Protein AF-A0A2N6U2M5-F1 (afdb_monomer)

Nearest PDB structures (foldseek):
  7ytj-assembly1_A  TM=6.344E-01  e=9.625E-01  Saccharomyces cerevisiae
  7pf9-assembly1_A  TM=6.758E-01  e=7.249E+00  Synechococcus sp. CC9311
  3j92-assembly1_h  TM=5.149E-01  e=4.443E+00  Oryctolagus cuniculus

Solvent-accessible surface area (backbone atoms only — not comparable to full-atom values): 5876 Å² total; per-residue (Å²): 132,89,84,86,73,87,74,66,78,79,77,78,94,44,91,75,72,27,63,15,50,48,54,21,48,54,31,34,52,52,11,50,51,38,27,51,49,18,62,52,37,39,78,69,52,87,74,48,83,31,65,66,32,41,57,51,11,51,49,37,29,54,49,17,51,53,50,20,51,51,33,35,74,72,64,40,29,80,79,87,62,76,78,57,77,77,86,64,83,77,80,71,72,75,74,76,76,79,122

Structure (mmCIF, N/CA/C/O backbone):
data_AF-A0A2N6U2M5-F1
#
_entry.id   AF-A0A2N6U2M5-F1
#
loop_
_atom_site.group_PDB
_atom_site.id
_atom_site.type_symbol
_atom_site.label_atom_id
_atom_site.label_alt_id
_atom_site.label_comp_id
_atom_site.label_asym_id
_atom_site.label_entity_id
_atom_site.label_seq_id
_atom_site.pdbx_PDB_ins_code
_atom_site.Cartn_x
_atom_site.Cartn_y
_atom_site.Cartn_z
_atom_site.occupancy
_atom_site.B_iso_or_equiv
_atom_site.auth_seq_id
_atom_site.auth_comp_id
_atom_site.auth_asym_id
_atom_site.auth_atom_id
_atom_site.pdbx_PDB_model_num
ATOM 1 N N . MET A 1 1 ? -37.461 -24.109 30.825 1.00 53.53 1 MET A N 1
ATOM 2 C CA . MET A 1 1 ? -36.855 -22.763 30.925 1.00 53.53 1 MET A CA 1
ATOM 3 C C . MET A 1 1 ? -36.238 -22.423 29.575 1.00 53.53 1 MET A C 1
ATOM 5 O O . MET A 1 1 ? -35.377 -23.184 29.141 1.00 53.53 1 MET A O 1
ATOM 9 N N . PRO A 1 2 ? -36.700 -21.379 28.870 1.00 54.16 2 PRO A N 1
ATOM 10 C CA . PRO A 1 2 ? -36.074 -20.959 27.621 1.00 54.16 2 PRO A CA 1
ATOM 11 C C . PRO A 1 2 ? -34.665 -20.434 27.920 1.00 54.16 2 PRO A C 1
ATOM 13 O O . PRO A 1 2 ? -34.482 -19.607 28.811 1.00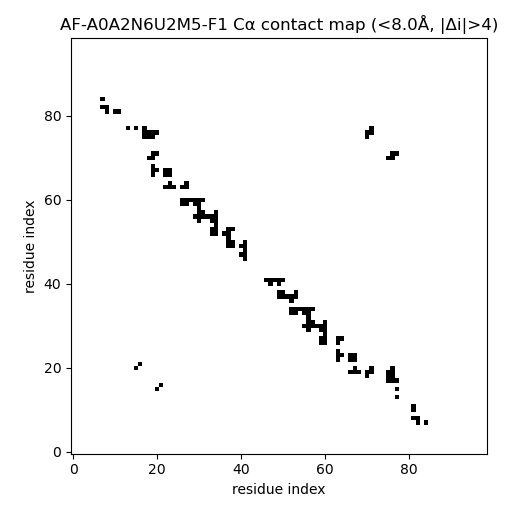 54.16 2 PRO A O 1
ATOM 16 N N . LYS A 1 3 ? -33.654 -20.952 27.217 1.00 59.56 3 LYS A N 1
ATOM 17 C CA . LYS A 1 3 ? -32.284 -20.455 27.352 1.00 59.56 3 LYS A CA 1
ATOM 18 C C . LYS A 1 3 ? -32.144 -19.171 26.539 1.00 59.56 3 LYS A C 1
ATOM 20 O O . LYS A 1 3 ? -32.280 -19.189 25.321 1.00 59.56 3 LYS A O 1
ATOM 25 N N . SER A 1 4 ? -31.885 -18.069 27.232 1.00 64.06 4 SER A N 1
ATOM 26 C CA . SER A 1 4 ? -31.509 -16.793 26.629 1.00 64.06 4 SER A CA 1
ATOM 27 C C . SER A 1 4 ? -30.019 -16.834 26.308 1.00 64.06 4 SER A C 1
ATOM 29 O O . SER A 1 4 ? -29.192 -16.833 27.219 1.00 64.06 4 SER A O 1
ATOM 31 N N . TYR A 1 5 ? -29.676 -16.868 25.025 1.00 65.69 5 TYR A N 1
ATOM 32 C CA . TYR A 1 5 ? -28.302 -16.680 24.574 1.00 65.69 5 TYR A CA 1
ATOM 33 C C . TYR A 1 5 ? -28.119 -15.222 24.165 1.00 65.69 5 TYR A C 1
ATOM 35 O O . TYR A 1 5 ? -28.885 -14.702 23.354 1.00 65.69 5 TYR A O 1
ATOM 43 N N . ALA A 1 6 ? -27.108 -14.559 24.728 1.00 71.62 6 ALA A N 1
ATOM 44 C CA . ALA A 1 6 ? -26.701 -13.242 24.264 1.00 71.62 6 ALA A CA 1
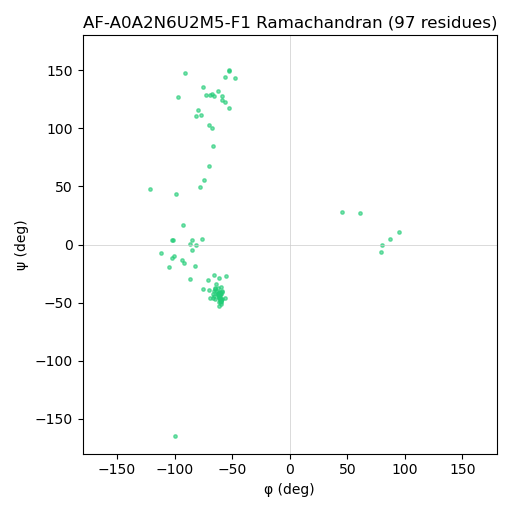ATOM 45 C C . ALA A 1 6 ? -26.054 -13.404 22.883 1.00 71.62 6 ALA A C 1
ATOM 47 O O . ALA A 1 6 ? -24.925 -13.881 22.770 1.00 71.62 6 ALA A O 1
ATOM 48 N N . VAL A 1 7 ? -26.795 -13.063 21.829 1.00 72.12 7 VAL A N 1
ATOM 49 C CA . VAL A 1 7 ? -26.246 -13.023 20.473 1.00 72.12 7 VAL A CA 1
ATOM 50 C C . VAL A 1 7 ? -25.337 -11.793 20.386 1.00 72.12 7 VAL A C 1
ATOM 52 O O . VAL A 1 7 ? -25.772 -10.705 20.779 1.00 72.12 7 VAL A O 1
ATOM 55 N N . PRO A 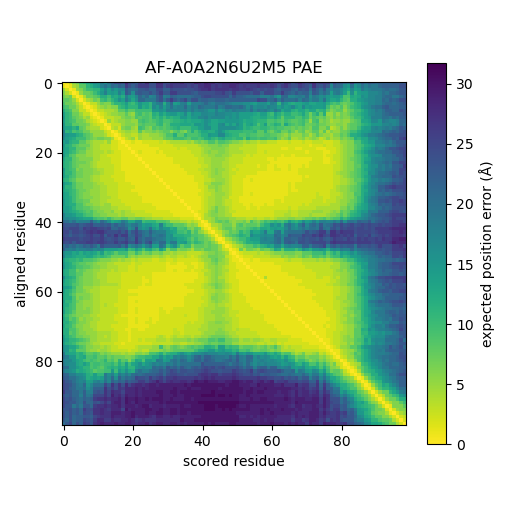1 8 ? -24.080 -11.934 19.921 1.00 69.00 8 PRO A N 1
ATOM 56 C CA . PRO A 1 8 ? -23.219 -10.789 19.663 1.00 69.00 8 PRO A CA 1
ATOM 57 C C . PRO A 1 8 ? -23.925 -9.779 18.750 1.00 69.00 8 PRO A C 1
ATOM 59 O O . PRO A 1 8 ? -24.741 -10.184 17.915 1.00 69.00 8 PRO A O 1
ATOM 62 N N . PRO A 1 9 ? -23.636 -8.474 18.884 1.00 73.50 9 PRO A N 1
ATOM 63 C CA . PRO A 1 9 ? -24.194 -7.478 17.979 1.00 73.50 9 PRO A CA 1
ATOM 64 C C . PRO A 1 9 ? -23.921 -7.876 16.517 1.00 73.50 9 PRO A C 1
ATOM 66 O O . PRO A 1 9 ? -22.915 -8.536 16.264 1.00 73.50 9 PRO A O 1
ATOM 69 N N . PRO A 1 10 ? -24.790 -7.513 15.557 1.00 75.31 10 PRO A N 1
ATOM 70 C CA . PRO A 1 10 ? -24.594 -7.859 14.152 1.00 75.31 10 PRO A CA 1
ATOM 71 C C . PRO A 1 10 ? -23.242 -7.366 13.606 1.00 75.31 10 PRO A C 1
ATOM 73 O O . PRO A 1 10 ? -22.810 -6.274 13.995 1.00 75.31 10 PRO A O 1
ATOM 76 N N . PRO A 1 11 ? -22.581 -8.124 12.701 1.00 75.06 11 PRO A N 1
ATOM 77 C CA . PRO A 1 11 ? -21.350 -7.703 12.035 1.00 75.06 11 PRO A CA 1
ATOM 78 C C . PRO A 1 11 ? -21.441 -6.286 11.483 1.00 75.06 11 PRO A C 1
ATOM 80 O O . PRO A 1 11 ? -22.480 -5.871 10.967 1.00 75.06 11 PRO A O 1
ATOM 83 N N . HIS A 1 12 ? -20.332 -5.548 11.551 1.00 75.44 12 HIS A N 1
ATOM 84 C CA . HIS A 1 12 ? -20.268 -4.240 10.913 1.00 75.44 12 HIS A CA 1
ATOM 85 C C . HIS A 1 12 ? -20.538 -4.379 9.412 1.00 75.44 12 HIS A C 1
ATOM 87 O O . HIS A 1 12 ? -19.875 -5.146 8.715 1.00 75.44 12 HIS A O 1
ATOM 93 N N . HIS A 1 13 ? -21.490 -3.589 8.917 1.00 79.31 13 HIS A N 1
ATOM 94 C CA . HIS A 1 13 ? -21.913 -3.567 7.516 1.00 79.31 13 HIS A CA 1
ATOM 95 C C . HIS A 1 13 ? -20.924 -2.782 6.639 1.00 79.31 13 HIS A C 1
ATOM 97 O O . HIS A 1 13 ? -21.291 -1.867 5.911 1.00 79.31 13 HIS A O 1
ATOM 103 N N . ASN A 1 14 ? -19.632 -3.082 6.767 1.00 78.81 14 ASN A N 1
ATOM 104 C CA . ASN A 1 14 ? -18.587 -2.424 5.999 1.00 78.81 14 ASN A CA 1
ATOM 105 C C . ASN A 1 14 ? -17.904 -3.334 4.983 1.00 78.81 14 ASN A C 1
ATOM 107 O O . ASN A 1 14 ? -17.183 -2.782 4.177 1.00 78.81 14 ASN A O 1
ATOM 111 N N . GLU A 1 15 ? -18.142 -4.652 4.929 1.00 84.62 15 GLU A N 1
ATOM 112 C CA . GLU A 1 15 ? -17.698 -5.552 3.831 1.00 84.62 15 GLU A CA 1
ATOM 113 C C . GLU A 1 15 ? -16.228 -5.353 3.368 1.00 84.62 15 GLU A C 1
ATOM 115 O O . GLU A 1 15 ? -15.893 -5.550 2.204 1.00 84.62 15 GLU A O 1
ATOM 120 N N . GLY A 1 16 ? -15.339 -4.885 4.253 1.00 77.19 16 GLY A N 1
ATOM 121 C CA . GLY A 1 16 ? -13.964 -4.485 3.905 1.00 77.19 16 GLY A CA 1
ATOM 122 C C . GLY A 1 16 ? -13.799 -3.096 3.254 1.00 77.19 16 GLY A C 1
ATOM 123 O O . GLY A 1 16 ? -12.679 -2.607 3.123 1.00 77.19 16 GLY A O 1
ATOM 124 N N . LYS A 1 17 ? -14.888 -2.399 2.925 1.00 87.19 17 LYS A N 1
ATOM 125 C CA . LYS A 1 17 ? -14.983 -1.032 2.382 1.00 87.19 17 LYS A CA 1
ATOM 126 C C . LYS A 1 17 ? -14.706 0.047 3.440 1.00 87.19 17 LYS A C 1
ATOM 128 O O . LYS A 1 17 ? -15.516 0.938 3.680 1.00 87.19 17 LYS A O 1
ATOM 133 N N . THR A 1 18 ? -13.553 -0.026 4.096 1.00 93.75 18 THR A N 1
ATOM 134 C CA . THR A 1 18 ? -13.093 1.037 5.006 1.00 93.75 18 THR A CA 1
ATOM 135 C C . THR A 1 18 ? -12.245 2.047 4.244 1.00 93.75 18 THR A C 1
ATOM 137 O O . THR A 1 18 ? -11.531 1.669 3.315 1.00 93.75 18 THR A O 1
ATOM 140 N N . ALA A 1 19 ? -12.288 3.321 4.639 1.00 94.56 19 ALA A N 1
ATOM 141 C CA . ALA A 1 19 ? -11.462 4.350 4.010 1.00 94.56 19 ALA A CA 1
ATOM 142 C C . ALA A 1 19 ? -9.968 4.017 4.149 1.00 94.56 19 ALA A C 1
ATOM 144 O O . ALA A 1 19 ? -9.230 4.087 3.174 1.00 94.56 19 ALA A O 1
ATOM 145 N N . ALA A 1 20 ? -9.535 3.559 5.331 1.00 94.94 20 ALA A N 1
ATOM 146 C CA . ALA A 1 20 ? -8.153 3.133 5.548 1.00 94.94 20 ALA A CA 1
ATOM 147 C C . ALA A 1 20 ? -7.743 1.955 4.642 1.00 94.94 20 ALA A C 1
ATOM 149 O O . ALA A 1 20 ? -6.658 1.976 4.061 1.00 94.94 20 ALA A O 1
ATOM 150 N N . GLY A 1 21 ? -8.618 0.953 4.492 1.00 94.19 21 GLY A N 1
ATOM 151 C CA . GLY A 1 21 ? -8.379 -0.202 3.626 1.00 94.19 21 GLY A CA 1
ATOM 152 C C . GLY A 1 21 ? -8.313 0.169 2.144 1.00 94.19 21 GLY A C 1
ATOM 153 O O . GLY A 1 21 ? -7.398 -0.266 1.449 1.00 94.19 21 GLY A O 1
ATOM 154 N N . TRP A 1 22 ? -9.226 1.018 1.665 1.00 96.62 22 TRP A N 1
ATOM 155 C CA . TRP A 1 22 ? -9.224 1.483 0.274 1.00 96.62 22 TRP A CA 1
ATOM 156 C C . TRP A 1 22 ? -8.014 2.354 -0.054 1.00 96.62 22 TRP A C 1
ATOM 158 O O . TRP A 1 22 ? -7.397 2.141 -1.096 1.00 96.62 22 TRP A O 1
ATOM 168 N N . THR A 1 23 ? -7.628 3.274 0.834 1.00 96.56 23 THR A N 1
ATOM 169 C CA . THR A 1 23 ? -6.422 4.094 0.646 1.00 96.56 23 THR A CA 1
ATOM 170 C C . THR A 1 23 ? -5.173 3.223 0.539 1.00 96.56 23 THR A C 1
ATOM 172 O O . THR A 1 23 ? -4.380 3.392 -0.385 1.00 96.56 23 THR A O 1
ATOM 175 N N . MET A 1 24 ? -5.018 2.256 1.449 1.00 96.94 24 MET A N 1
ATOM 176 C CA . MET A 1 24 ? -3.896 1.319 1.421 1.00 96.94 24 MET A CA 1
ATOM 177 C C . MET A 1 24 ? -3.893 0.488 0.133 1.00 96.94 24 MET A C 1
ATOM 179 O O . MET A 1 24 ? -2.856 0.375 -0.512 1.00 96.94 24 MET A O 1
ATOM 183 N N . ASN A 1 25 ? -5.049 -0.052 -0.267 1.00 97.44 25 ASN A N 1
ATOM 184 C CA . ASN A 1 25 ? -5.179 -0.871 -1.470 1.00 97.44 25 ASN A CA 1
ATOM 185 C C . ASN A 1 25 ? -4.815 -0.091 -2.741 1.00 97.44 25 ASN A C 1
ATOM 187 O O . ASN A 1 25 ? -3.947 -0.522 -3.493 1.00 97.44 25 ASN A O 1
ATOM 191 N N . ILE A 1 26 ? -5.424 1.080 -2.955 1.00 97.94 26 ILE A N 1
ATOM 192 C CA . ILE A 1 26 ? -5.148 1.920 -4.131 1.00 97.94 26 ILE A CA 1
ATOM 193 C C . ILE A 1 26 ? -3.658 2.249 -4.204 1.00 97.94 26 ILE A C 1
ATOM 195 O O . ILE A 1 26 ? -3.046 2.099 -5.258 1.00 97.94 26 ILE A O 1
ATOM 199 N N . GLY A 1 27 ? -3.059 2.652 -3.085 1.00 97.94 27 GLY A N 1
ATOM 200 C CA . GLY A 1 27 ? -1.645 2.994 -3.046 1.00 97.94 27 GLY A CA 1
ATOM 201 C C . GLY A 1 27 ? -0.714 1.808 -3.335 1.00 97.94 27 GLY A C 1
ATOM 202 O O . GLY A 1 27 ? 0.258 1.958 -4.076 1.00 97.94 27 GLY A O 1
ATOM 203 N N . ILE A 1 28 ? -1.043 0.608 -2.839 1.00 98.44 28 ILE A N 1
ATOM 204 C C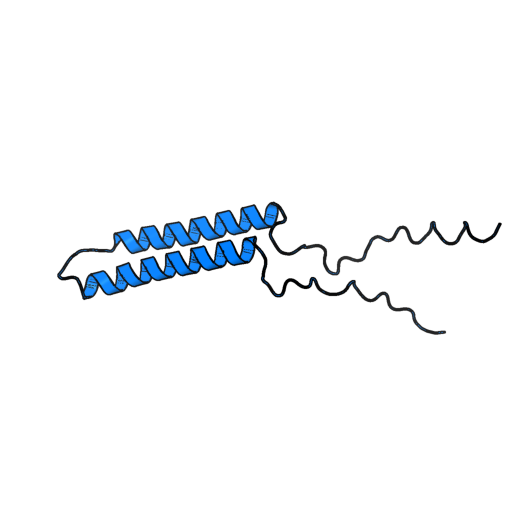A . ILE A 1 28 ? -0.298 -0.622 -3.155 1.00 98.44 28 ILE A CA 1
ATOM 205 C C . ILE A 1 28 ? -0.425 -0.971 -4.638 1.00 98.44 28 ILE A C 1
ATOM 207 O O . ILE A 1 28 ? 0.582 -1.257 -5.282 1.00 98.44 28 ILE A O 1
ATOM 211 N N . VAL A 1 29 ? -1.640 -0.925 -5.189 1.00 98.56 29 VAL A N 1
ATOM 212 C CA . VAL A 1 29 ? -1.891 -1.217 -6.606 1.00 98.56 29 VAL A CA 1
ATOM 213 C C . VAL A 1 29 ? -1.144 -0.227 -7.497 1.00 98.56 29 VAL A C 1
ATOM 215 O O . VAL A 1 29 ? -0.474 -0.647 -8.436 1.00 98.56 29 VAL A O 1
ATOM 218 N N . LEU A 1 30 ? -1.181 1.070 -7.181 1.00 98.38 30 LEU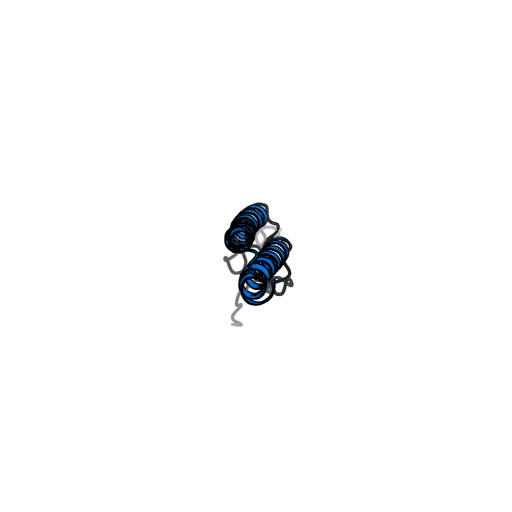 A N 1
ATOM 219 C CA . LEU A 1 30 ? -0.426 2.088 -7.914 1.00 98.38 30 LEU A CA 1
ATOM 220 C C . LEU A 1 30 ? 1.083 1.831 -7.851 1.00 98.38 30 LEU A C 1
ATOM 222 O O . LEU A 1 30 ? 1.748 1.861 -8.883 1.00 98.38 30 LEU A O 1
ATOM 226 N N . GLY A 1 31 ? 1.627 1.524 -6.670 1.00 98.25 31 GLY A N 1
ATOM 227 C CA . GLY A 1 31 ? 3.042 1.183 -6.533 1.00 98.25 31 GLY A CA 1
ATOM 228 C C . GLY A 1 31 ? 3.427 -0.074 -7.321 1.00 98.25 31 GLY A C 1
ATOM 229 O O . GLY A 1 31 ? 4.450 -0.076 -8.000 1.00 98.25 31 GLY A O 1
ATOM 230 N N . ALA A 1 32 ? 2.581 -1.108 -7.316 1.00 98.19 32 ALA A N 1
ATOM 231 C CA . ALA A 1 32 ? 2.790 -2.323 -8.102 1.00 98.19 32 ALA A CA 1
ATOM 232 C C . ALA A 1 32 ? 2.767 -2.052 -9.616 1.00 98.19 32 ALA A C 1
ATOM 234 O O . ALA A 1 32 ? 3.605 -2.582 -10.343 1.00 98.19 32 ALA A O 1
ATOM 235 N N . VAL A 1 33 ? 1.863 -1.188 -10.092 1.00 97.44 33 VAL A N 1
ATOM 236 C CA . VAL A 1 33 ? 1.829 -0.753 -11.498 1.00 97.44 33 VAL A CA 1
ATOM 237 C C . VAL A 1 33 ? 3.115 -0.011 -11.869 1.00 97.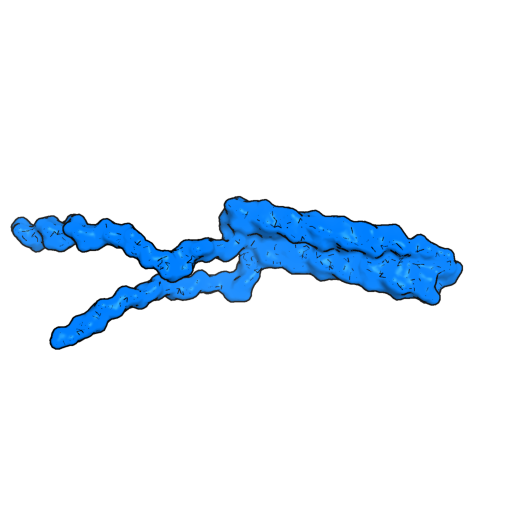44 33 VAL A C 1
ATOM 239 O O . VAL A 1 33 ? 3.685 -0.284 -12.921 1.00 97.44 33 VAL A O 1
ATOM 242 N N . VAL A 1 34 ? 3.621 0.875 -11.005 1.00 96.31 34 VAL A N 1
ATOM 243 C CA . VAL A 1 34 ? 4.894 1.583 -11.242 1.00 96.31 34 VAL A CA 1
ATOM 244 C C . VAL A 1 34 ? 6.074 0.607 -11.332 1.00 96.31 34 VAL A C 1
ATOM 246 O O . VAL A 1 34 ? 6.900 0.739 -12.234 1.00 96.31 34 VAL A O 1
ATOM 249 N N . ILE A 1 35 ? 6.128 -0.405 -10.458 1.00 95.12 35 ILE A N 1
ATOM 250 C CA . ILE A 1 35 ? 7.137 -1.478 -10.534 1.00 95.12 35 ILE A CA 1
ATOM 251 C C . ILE A 1 35 ? 7.025 -2.219 -11.868 1.00 95.12 35 ILE A C 1
ATOM 253 O O . ILE A 1 35 ? 8.030 -2.390 -12.553 1.00 95.12 35 ILE A O 1
ATOM 257 N N . ALA A 1 36 ? 5.813 -2.620 -12.261 1.00 93.00 36 ALA A N 1
ATOM 258 C CA . ALA A 1 36 ? 5.583 -3.332 -13.514 1.00 93.00 36 ALA A CA 1
ATOM 259 C C . ALA A 1 36 ? 6.040 -2.514 -14.733 1.00 93.00 36 ALA A C 1
ATOM 261 O O . ALA A 1 36 ? 6.680 -3.059 -15.629 1.00 93.00 36 ALA A O 1
ATOM 262 N N . VAL A 1 37 ? 5.784 -1.201 -14.744 1.00 91.06 37 VAL A N 1
ATOM 263 C CA . VAL A 1 37 ? 6.285 -0.294 -15.790 1.00 91.06 37 VAL A CA 1
ATOM 264 C C . VAL A 1 37 ? 7.813 -0.241 -15.796 1.00 91.06 37 VAL A C 1
ATOM 266 O O . VAL A 1 37 ? 8.406 -0.301 -16.868 1.00 91.06 37 VAL A O 1
ATOM 269 N N . GLY A 1 38 ? 8.460 -0.183 -14.628 1.00 89.25 38 GLY A N 1
ATOM 270 C CA . GLY A 1 38 ? 9.921 -0.247 -14.524 1.00 89.25 38 GLY A CA 1
ATOM 271 C C . GLY A 1 38 ? 10.506 -1.546 -15.082 1.00 89.25 38 GLY A C 1
ATOM 272 O O . GLY A 1 38 ? 11.502 -1.509 -15.799 1.00 89.25 38 GLY A O 1
ATOM 273 N N . MET A 1 39 ? 9.852 -2.680 -14.810 1.00 87.00 39 MET A N 1
ATOM 274 C CA . MET A 1 39 ? 10.274 -3.993 -15.307 1.00 87.00 39 MET A CA 1
ATOM 275 C C . MET A 1 39 ? 10.094 -4.131 -16.824 1.00 87.00 39 MET A C 1
ATOM 277 O O . MET A 1 39 ? 11.006 -4.583 -17.503 1.00 87.00 39 MET A O 1
ATOM 281 N N . VAL A 1 40 ? 8.941 -3.728 -17.369 1.00 85.44 40 VAL A N 1
ATOM 282 C CA . VAL A 1 40 ? 8.648 -3.859 -18.811 1.00 85.44 40 VAL A CA 1
ATOM 283 C C . VAL A 1 40 ? 9.403 -2.817 -19.640 1.00 85.44 40 VAL A C 1
ATOM 285 O O . VAL A 1 40 ? 9.869 -3.107 -20.742 1.00 85.44 40 VAL A O 1
ATOM 288 N N . GLY A 1 41 ? 9.523 -1.594 -19.122 1.00 74.44 41 GLY A N 1
ATOM 289 C CA . GLY A 1 41 ? 10.185 -0.492 -19.812 1.00 74.44 41 GLY A CA 1
ATOM 290 C C . GLY A 1 41 ? 11.676 -0.739 -20.039 1.00 74.44 41 GLY A C 1
ATOM 291 O O . GLY A 1 41 ? 12.180 -0.362 -21.092 1.00 74.44 41 GLY A O 1
ATOM 292 N N . GLY A 1 42 ? 12.355 -1.428 -19.113 1.00 64.50 42 GLY A N 1
ATOM 293 C CA . GLY A 1 42 ? 13.767 -1.796 -19.268 1.00 64.50 42 GLY A CA 1
ATOM 294 C C . GLY A 1 42 ? 14.039 -2.674 -20.495 1.00 64.50 42 GLY A C 1
ATOM 295 O O . GLY A 1 42 ? 15.034 -2.463 -21.185 1.00 64.50 42 GLY A O 1
ATOM 296 N N . ASP A 1 43 ? 13.116 -3.584 -20.821 1.00 63.22 43 ASP A N 1
ATOM 297 C CA . ASP A 1 43 ? 13.269 -4.516 -21.945 1.00 63.22 43 ASP A CA 1
ATOM 298 C C . ASP A 1 43 ? 12.783 -3.936 -23.288 1.00 63.22 43 ASP A C 1
ATOM 300 O O . ASP A 1 43 ? 13.303 -4.300 -24.343 1.00 63.22 43 ASP A O 1
ATOM 304 N N . MET A 1 44 ? 11.794 -3.031 -23.283 1.00 62.81 44 MET A N 1
ATOM 305 C CA . MET A 1 44 ? 11.142 -2.544 -24.514 1.00 62.81 44 MET A CA 1
ATOM 306 C C . MET A 1 44 ? 11.539 -1.123 -24.951 1.00 62.81 44 MET A C 1
ATOM 308 O O . MET A 1 44 ? 11.355 -0.778 -26.118 1.00 62.81 44 MET A O 1
ATOM 312 N N . ALA A 1 45 ? 12.090 -0.281 -24.066 1.00 58.38 45 ALA A N 1
ATOM 313 C CA . ALA A 1 45 ? 12.309 1.151 -24.325 1.00 58.38 45 ALA A CA 1
ATOM 314 C C . ALA A 1 45 ? 13.751 1.513 -24.745 1.00 58.38 45 ALA A C 1
ATOM 316 O O . ALA A 1 45 ? 14.328 2.496 -24.273 1.00 58.38 45 ALA A O 1
ATOM 317 N N . GLY A 1 46 ? 14.353 0.724 -25.641 1.00 58.03 46 GLY A N 1
ATOM 318 C CA . GLY A 1 46 ? 15.567 1.128 -26.368 1.00 58.03 46 GLY A CA 1
ATOM 319 C C . GLY A 1 46 ? 16.806 1.428 -25.509 1.00 58.03 46 GLY A C 1
ATOM 320 O O . GLY A 1 46 ? 17.646 2.219 -25.929 1.00 58.03 46 GLY A O 1
ATOM 321 N N . GLY A 1 47 ? 16.927 0.817 -24.323 1.00 59.59 47 GLY A N 1
ATOM 322 C CA . GLY A 1 47 ? 18.110 0.931 -23.458 1.00 59.59 47 GLY A CA 1
ATOM 323 C C . GLY A 1 47 ? 18.037 2.000 -22.362 1.00 59.59 47 GLY A C 1
ATOM 324 O O . GLY A 1 47 ? 19.055 2.280 -21.730 1.00 59.59 47 GLY A O 1
ATOM 325 N N . THR A 1 48 ? 16.866 2.598 -22.106 1.00 65.81 48 THR A N 1
ATOM 326 C CA . THR A 1 48 ? 16.694 3.450 -20.917 1.00 65.81 48 THR A CA 1
ATOM 327 C C . THR A 1 48 ? 16.533 2.593 -19.665 1.00 65.81 48 THR A C 1
ATOM 329 O O . THR A 1 48 ? 15.528 1.910 -19.484 1.00 65.81 48 THR A O 1
ATOM 332 N N . ASP A 1 49 ? 17.535 2.641 -18.788 1.00 73.62 49 ASP A N 1
ATOM 333 C CA . ASP A 1 49 ? 17.493 1.977 -17.488 1.00 73.62 49 ASP A CA 1
ATOM 334 C C . ASP A 1 49 ? 16.436 2.639 -16.583 1.00 73.62 49 ASP A C 1
ATOM 336 O O . ASP A 1 49 ? 16.639 3.707 -15.999 1.00 73.62 49 ASP A O 1
ATOM 340 N N . LEU A 1 50 ? 15.269 2.000 -16.495 1.00 81.88 50 LEU A N 1
ATOM 341 C CA . LEU A 1 50 ? 14.128 2.423 -15.680 1.00 81.88 50 LEU A CA 1
ATOM 342 C C . LEU A 1 50 ? 14.135 1.780 -14.283 1.00 81.88 50 LEU A C 1
ATOM 344 O O . LEU A 1 50 ? 13.128 1.836 -13.575 1.00 81.88 50 LEU A O 1
ATOM 348 N N . SER A 1 51 ? 15.269 1.222 -13.838 1.00 85.75 51 SER A N 1
ATOM 349 C CA . SER A 1 51 ? 15.408 0.567 -12.526 1.00 85.75 51 SER A CA 1
ATOM 350 C C . SER A 1 51 ? 15.005 1.458 -11.348 1.00 85.75 51 SER A C 1
ATOM 352 O O . SER A 1 51 ? 14.560 0.960 -10.313 1.00 85.75 51 SER A O 1
ATOM 354 N N . PHE A 1 52 ? 15.106 2.786 -11.484 1.00 90.25 52 PHE A N 1
ATOM 355 C CA . PHE A 1 52 ? 14.672 3.714 -10.436 1.00 90.25 52 PHE A CA 1
ATOM 356 C C . PHE A 1 52 ? 13.166 3.603 -10.132 1.00 90.25 52 PHE A C 1
ATOM 358 O O . PHE A 1 52 ? 12.761 3.824 -8.990 1.00 90.25 52 PHE A O 1
ATOM 365 N N . LEU A 1 53 ? 12.334 3.208 -11.107 1.00 92.94 53 LEU A N 1
ATOM 366 C CA . LEU A 1 53 ? 10.894 3.014 -10.906 1.00 92.94 53 LEU A CA 1
ATOM 367 C C . LEU A 1 53 ? 10.589 1.865 -9.943 1.00 92.94 53 LEU A C 1
ATOM 369 O O . LEU A 1 53 ? 9.577 1.915 -9.247 1.00 92.94 53 LEU A O 1
ATOM 373 N N . LEU A 1 54 ? 11.481 0.876 -9.828 1.00 93.44 54 LEU A N 1
ATOM 374 C CA . LEU A 1 54 ? 11.344 -0.195 -8.838 1.00 93.44 54 LEU A CA 1
ATOM 375 C C . LEU A 1 54 ? 11.360 0.383 -7.418 1.00 93.44 54 LEU A C 1
ATOM 377 O O . LEU A 1 54 ? 10.501 0.059 -6.598 1.00 93.44 54 LEU A O 1
ATOM 381 N N . TRP A 1 55 ? 12.292 1.301 -7.150 1.00 95.75 55 TRP A N 1
ATOM 382 C CA . TRP A 1 55 ? 12.400 1.980 -5.860 1.00 95.75 55 TRP A CA 1
ATOM 383 C C . TRP A 1 55 ? 11.252 2.955 -5.617 1.00 95.75 55 TRP A C 1
ATOM 385 O O . TRP A 1 55 ? 10.734 3.013 -4.503 1.00 95.75 55 TRP A O 1
ATOM 395 N N . VAL A 1 56 ? 10.809 3.679 -6.649 1.00 97.19 56 VAL A N 1
ATOM 396 C CA . VAL A 1 56 ? 9.637 4.565 -6.549 1.00 97.19 56 VAL A CA 1
ATOM 397 C C . VAL A 1 56 ? 8.388 3.762 -6.192 1.00 97.19 56 VAL A C 1
ATOM 399 O O . VAL A 1 56 ? 7.679 4.111 -5.249 1.00 97.19 56 VAL A O 1
ATOM 402 N N . GLY A 1 57 ? 8.131 2.659 -6.895 1.00 97.69 57 GLY A N 1
ATOM 403 C CA . GLY A 1 57 ? 6.976 1.811 -6.625 1.00 97.69 57 GLY A CA 1
ATOM 404 C C . GLY A 1 57 ? 7.047 1.123 -5.258 1.00 97.69 57 GLY A C 1
ATOM 405 O O . GLY A 1 57 ? 6.053 1.112 -4.530 1.00 97.69 57 GLY A O 1
ATOM 406 N N . ALA A 1 58 ? 8.226 0.646 -4.845 1.00 98.00 58 ALA A N 1
ATOM 407 C CA . ALA A 1 58 ? 8.438 0.108 -3.499 1.00 98.00 58 ALA A CA 1
ATOM 408 C C . ALA A 1 58 ? 8.192 1.169 -2.410 1.00 98.00 58 ALA A C 1
ATOM 410 O O . ALA A 1 58 ? 7.530 0.893 -1.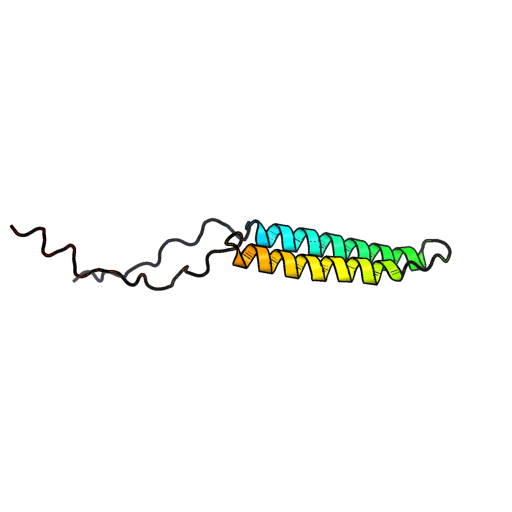407 1.00 98.00 58 ALA A O 1
ATOM 411 N N . GLY A 1 59 ? 8.665 2.398 -2.630 1.00 98.38 59 GLY A N 1
ATOM 412 C CA . GLY A 1 59 ? 8.419 3.537 -1.749 1.00 98.38 59 GLY A CA 1
ATOM 413 C C . GLY A 1 59 ? 6.933 3.880 -1.633 1.00 98.38 59 GLY A C 1
ATOM 414 O O . GLY A 1 59 ? 6.441 4.084 -0.524 1.00 98.38 59 GLY A O 1
ATOM 415 N N . LEU A 1 60 ? 6.193 3.868 -2.748 1.00 98.44 60 LEU A N 1
ATOM 416 C CA . LEU A 1 60 ? 4.741 4.073 -2.756 1.00 98.44 60 LEU A CA 1
ATOM 417 C C . LEU A 1 60 ? 4.003 2.995 -1.959 1.00 98.44 60 LEU A C 1
ATOM 419 O O . LEU A 1 60 ? 3.131 3.328 -1.156 1.00 98.44 60 LEU A O 1
ATOM 423 N N . ILE A 1 61 ? 4.371 1.722 -2.125 1.00 98.62 61 ILE A N 1
ATOM 424 C CA . ILE A 1 61 ? 3.796 0.609 -1.355 1.00 98.62 61 ILE A CA 1
ATOM 425 C C . ILE A 1 61 ? 4.052 0.817 0.141 1.00 98.62 61 ILE A C 1
ATOM 427 O O . ILE A 1 61 ? 3.110 0.799 0.934 1.00 98.62 61 ILE A O 1
ATOM 431 N N . ALA A 1 62 ? 5.305 1.070 0.530 1.00 98.62 62 ALA A N 1
ATOM 432 C CA . ALA A 1 62 ? 5.679 1.281 1.926 1.00 98.62 62 ALA A CA 1
ATOM 433 C C . ALA A 1 62 ? 4.923 2.467 2.549 1.00 98.62 62 ALA A C 1
ATOM 435 O O . ALA A 1 62 ? 4.338 2.338 3.627 1.00 98.62 62 ALA A O 1
ATOM 436 N N . LEU A 1 63 ? 4.864 3.600 1.842 1.00 98.50 63 LEU A N 1
ATOM 437 C CA . LEU A 1 63 ? 4.121 4.781 2.275 1.00 98.50 63 LEU A CA 1
ATOM 438 C C . LEU A 1 63 ? 2.626 4.483 2.438 1.00 98.50 63 LEU A C 1
ATOM 440 O O . LEU A 1 63 ? 2.025 4.873 3.436 1.00 98.50 63 LEU A O 1
ATOM 444 N N . SER A 1 64 ? 2.033 3.749 1.499 1.00 98.31 64 SER A N 1
ATOM 445 C CA . SER A 1 64 ? 0.608 3.398 1.523 1.00 98.31 64 SER A CA 1
ATOM 446 C C . SER A 1 64 ? 0.253 2.497 2.702 1.00 98.31 64 SER A C 1
ATOM 448 O O . SER A 1 64 ? -0.788 2.687 3.331 1.00 98.31 64 SER A O 1
ATOM 450 N N . ILE A 1 65 ? 1.140 1.560 3.056 1.00 98.38 65 ILE A N 1
ATOM 451 C CA . ILE A 1 65 ? 1.004 0.732 4.260 1.00 98.38 65 ILE A CA 1
ATOM 452 C C . ILE A 1 65 ? 1.022 1.620 5.510 1.00 98.38 65 ILE A C 1
ATOM 454 O O . ILE A 1 65 ? 0.137 1.510 6.360 1.00 98.38 65 I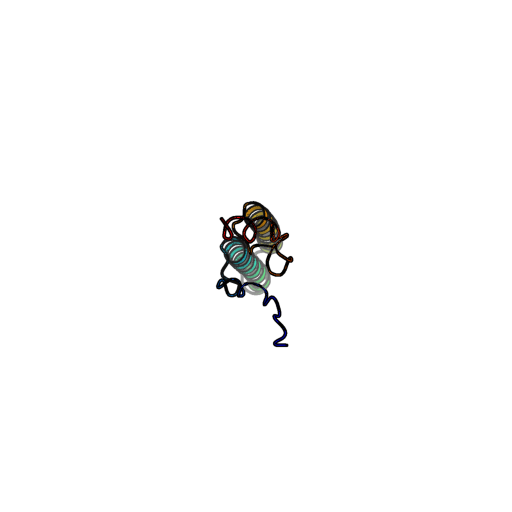LE A O 1
ATOM 458 N N . ILE A 1 66 ? 1.998 2.528 5.615 1.00 98.38 66 ILE A N 1
ATOM 459 C CA . ILE A 1 66 ? 2.129 3.435 6.765 1.00 98.38 66 ILE A CA 1
ATOM 460 C C . ILE A 1 66 ? 0.878 4.310 6.906 1.00 98.38 66 ILE A C 1
ATOM 462 O O . ILE A 1 66 ? 0.283 4.363 7.984 1.00 98.38 66 ILE A O 1
ATOM 466 N N . VAL A 1 67 ? 0.437 4.947 5.818 1.00 98.19 67 VAL A N 1
ATOM 467 C CA . VAL A 1 67 ? -0.770 5.786 5.797 1.00 98.19 67 VAL A CA 1
ATOM 468 C C . VAL A 1 67 ? -2.005 4.969 6.176 1.00 98.19 67 VAL A C 1
ATOM 470 O O . VAL A 1 67 ? -2.760 5.388 7.051 1.00 98.19 67 VAL A O 1
ATOM 473 N N . GLY A 1 68 ? -2.186 3.774 5.607 1.00 96.94 68 GLY A N 1
ATOM 474 C CA . GLY A 1 68 ? -3.303 2.886 5.939 1.00 96.94 68 GLY A CA 1
ATOM 475 C C . GLY A 1 68 ? -3.345 2.500 7.421 1.00 96.94 68 GLY A C 1
ATOM 476 O O . GLY A 1 68 ? -4.412 2.505 8.046 1.00 96.94 68 GLY A O 1
ATOM 477 N N . ILE A 1 69 ? -2.184 2.235 8.026 1.00 96.12 69 ILE A N 1
ATOM 478 C CA . ILE A 1 69 ? -2.068 1.947 9.462 1.00 96.12 69 ILE A CA 1
ATOM 479 C C . ILE A 1 69 ? -2.426 3.178 10.300 1.00 96.12 69 ILE A C 1
ATOM 481 O O . ILE A 1 69 ? -3.180 3.051 11.270 1.00 96.12 69 ILE A O 1
ATOM 485 N N . ILE A 1 70 ? -1.909 4.358 9.945 1.00 97.69 70 ILE A N 1
ATOM 486 C CA . ILE A 1 70 ? -2.216 5.618 10.639 1.00 97.69 70 ILE A CA 1
ATOM 487 C C . ILE A 1 70 ? -3.719 5.891 10.572 1.00 97.69 70 ILE A C 1
ATOM 489 O O . ILE A 1 70 ? -4.349 6.123 11.603 1.00 97.69 70 ILE A O 1
ATOM 493 N N . MET A 1 71 ? -4.319 5.767 9.388 1.00 96.69 71 MET A N 1
ATOM 494 C CA . MET A 1 71 ? -5.753 5.960 9.196 1.00 96.69 71 MET A CA 1
ATOM 495 C C . MET A 1 71 ? -6.585 4.963 10.009 1.00 96.69 71 MET A C 1
ATOM 497 O O . MET A 1 71 ? -7.567 5.339 10.649 1.00 96.69 71 MET A O 1
ATOM 501 N N . SER A 1 72 ? -6.169 3.695 10.040 1.00 93.94 72 SER A N 1
ATOM 502 C CA . SER A 1 72 ? -6.829 2.659 10.840 1.00 93.94 72 SER A CA 1
ATOM 503 C C . SER A 1 72 ? -6.768 2.966 12.336 1.00 93.94 72 SER A C 1
ATOM 505 O O . SER A 1 72 ? -7.729 2.715 13.061 1.00 93.94 72 SER A O 1
ATOM 507 N N . ARG A 1 73 ? -5.647 3.521 12.815 1.00 94.50 73 ARG A N 1
ATOM 508 C CA . ARG A 1 73 ? -5.491 3.971 14.207 1.00 94.50 73 ARG A CA 1
ATOM 509 C C . ARG A 1 73 ? -6.299 5.227 14.519 1.00 94.50 73 ARG A C 1
ATOM 511 O O . ARG A 1 73 ? -6.780 5.347 15.638 1.00 94.50 73 ARG A O 1
ATOM 518 N N . ALA A 1 74 ? -6.507 6.094 13.536 1.00 95.12 74 ALA A N 1
ATOM 519 C CA . ALA A 1 74 ? -7.373 7.264 13.639 1.00 95.12 74 ALA A CA 1
ATOM 520 C C . ALA A 1 74 ? -8.880 6.931 13.562 1.00 95.12 74 ALA A C 1
ATOM 522 O O . ALA A 1 74 ? -9.703 7.839 13.526 1.00 95.12 74 ALA A O 1
ATOM 523 N N . GLY A 1 75 ? -9.262 5.647 13.519 1.00 91.75 75 GLY A N 1
ATOM 524 C CA . GLY A 1 75 ? -10.665 5.218 13.505 1.00 91.75 75 GLY A CA 1
ATOM 525 C C . GLY A 1 75 ? -11.305 5.140 12.116 1.00 91.75 75 GLY A C 1
ATOM 526 O O . GLY A 1 75 ? -12.478 4.805 12.013 1.00 91.75 75 GLY A O 1
ATOM 527 N N . MET A 1 76 ? -10.543 5.372 11.041 1.00 92.50 76 MET A N 1
ATOM 528 C CA . MET A 1 76 ? -11.029 5.249 9.654 1.00 92.50 76 MET A CA 1
ATOM 529 C C . MET A 1 76 ? -10.962 3.810 9.101 1.00 92.50 76 MET A C 1
ATOM 531 O O . MET A 1 76 ? -11.227 3.576 7.918 1.00 92.50 76 MET A O 1
ATOM 535 N N . GLY A 1 77 ? -10.557 2.851 9.937 1.00 90.75 77 GLY A N 1
ATOM 536 C CA . GLY A 1 77 ? -10.531 1.418 9.641 1.00 90.75 77 GLY A CA 1
ATOM 537 C C . GLY A 1 77 ? -11.736 0.674 10.218 1.00 90.75 77 GLY A C 1
ATOM 538 O O . GLY A 1 77 ? -12.735 1.271 10.615 1.00 90.75 77 GLY A O 1
ATOM 539 N N . GLN A 1 78 ? -11.647 -0.655 10.284 1.00 87.19 78 GLN A N 1
ATOM 540 C CA . GLN A 1 78 ? -12.706 -1.467 10.884 1.00 87.19 78 GLN A CA 1
ATOM 541 C C . GLN A 1 78 ? -12.665 -1.357 12.424 1.00 87.19 78 GLN A C 1
ATOM 543 O O . GLN A 1 78 ? -11.574 -1.453 13.002 1.00 87.19 78 GLN A O 1
ATOM 548 N N . PRO A 1 79 ? -13.810 -1.190 13.114 1.00 79.25 79 PRO A N 1
ATOM 549 C CA . PRO A 1 79 ? -13.836 -1.191 14.574 1.00 79.25 79 PRO A CA 1
ATOM 550 C C . PRO A 1 79 ? -13.370 -2.541 15.136 1.00 79.25 79 PRO A C 1
ATOM 552 O O . PRO A 1 79 ? -13.827 -3.598 14.709 1.00 79.25 79 PRO A O 1
ATOM 555 N N . LYS A 1 80 ? -12.462 -2.507 16.118 1.00 73.75 80 LYS A N 1
ATOM 556 C CA . LYS A 1 80 ? -11.808 -3.700 16.701 1.00 73.75 80 LYS A CA 1
ATOM 557 C C . LYS A 1 80 ? -12.598 -4.351 17.839 1.00 73.75 80 LYS A C 1
ATOM 559 O O . LYS A 1 80 ? -12.123 -5.299 18.457 1.00 73.75 80 LYS A O 1
ATOM 564 N N . GLU A 1 81 ? -13.757 -3.797 18.174 1.00 68.38 81 GLU A N 1
ATOM 565 C CA . GLU A 1 81 ? -14.524 -4.187 19.365 1.00 68.38 81 GLU A CA 1
ATOM 566 C C . GLU A 1 81 ? -15.699 -5.113 19.048 1.00 68.38 81 GLU A C 1
ATOM 568 O O . GLU A 1 81 ? -16.442 -5.510 19.941 1.00 68.38 81 GLU A O 1
ATOM 573 N N . TYR A 1 82 ? -15.836 -5.509 17.783 1.00 63.88 82 TYR A N 1
ATOM 574 C CA . TYR A 1 82 ? -16.814 -6.494 17.366 1.00 63.88 82 TYR A CA 1
ATOM 575 C C . TYR A 1 82 ? -16.606 -7.829 18.101 1.00 63.88 82 TYR A C 1
ATOM 577 O O . TYR A 1 82 ? -15.519 -8.403 18.064 1.00 63.88 82 TYR A O 1
ATOM 585 N N . GLY A 1 83 ? -17.644 -8.324 18.781 1.00 59.69 83 GLY A N 1
ATOM 586 C CA . GLY A 1 83 ? -17.605 -9.603 19.498 1.00 59.69 83 GLY A CA 1
ATOM 587 C C . GLY A 1 83 ? -16.926 -9.576 20.871 1.00 59.69 83 GLY A C 1
ATOM 588 O O . GLY A 1 83 ? -16.926 -10.602 21.552 1.00 59.69 83 GLY A O 1
ATOM 589 N N . LYS A 1 84 ? -16.403 -8.429 21.335 1.00 61.22 84 LYS A N 1
ATOM 590 C CA . LYS A 1 84 ? -16.070 -8.291 22.758 1.00 61.22 84 LYS A CA 1
ATOM 591 C C . LYS A 1 84 ? -17.384 -8.300 23.548 1.00 61.22 84 LYS A C 1
ATOM 593 O O . LYS A 1 84 ? -18.296 -7.557 23.175 1.00 61.22 84 LYS A O 1
ATOM 598 N N . PRO A 1 85 ? -17.525 -9.125 24.602 1.00 55.72 85 PRO A N 1
ATOM 599 C CA . PRO A 1 85 ? -18.714 -9.079 25.437 1.00 55.72 85 PRO A CA 1
ATOM 600 C C . PRO A 1 85 ? -18.863 -7.649 25.947 1.00 55.72 85 PRO A C 1
ATOM 602 O O . PRO A 1 85 ? -17.936 -7.106 26.551 1.00 55.72 85 PRO A O 1
ATOM 605 N N . ALA A 1 86 ? -20.009 -7.025 25.666 1.00 56.56 86 ALA A N 1
ATOM 606 C CA . ALA A 1 86 ? -20.365 -5.784 26.324 1.00 56.56 86 ALA A CA 1
ATOM 607 C C . ALA A 1 86 ? -20.252 -6.061 27.823 1.00 56.56 86 ALA A C 1
ATOM 609 O O . ALA A 1 86 ? -20.942 -6.943 28.340 1.00 56.56 86 ALA A O 1
ATOM 610 N N . VAL A 1 87 ? -19.350 -5.362 28.511 1.00 58.16 87 VAL A N 1
ATOM 611 C CA . VAL A 1 87 ? -19.351 -5.336 29.972 1.00 58.16 87 VAL A CA 1
ATOM 612 C C . VAL A 1 87 ? -20.639 -4.613 30.337 1.00 58.16 87 VAL A C 1
ATOM 614 O O . VAL A 1 87 ? -20.689 -3.389 30.410 1.00 58.16 87 VAL A O 1
ATOM 617 N N . ALA A 1 88 ? -21.738 -5.356 30.393 1.00 47.66 88 ALA A N 1
ATOM 618 C CA . ALA A 1 88 ? -23.037 -4.781 30.630 1.00 47.66 88 ALA A CA 1
ATOM 619 C C . ALA A 1 88 ? -23.066 -4.290 32.082 1.00 47.66 88 ALA A C 1
ATOM 621 O O . ALA A 1 88 ? -22.829 -5.095 32.987 1.00 47.66 88 ALA A O 1
ATOM 622 N N . PRO A 1 89 ? -23.453 -3.034 32.356 1.00 50.50 89 PRO A N 1
ATOM 623 C CA . PRO A 1 89 ? -24.064 -2.703 33.633 1.00 50.50 89 PRO A CA 1
ATOM 624 C C . PRO A 1 89 ? -25.467 -3.342 33.664 1.00 50.50 89 PRO A C 1
ATOM 626 O O . PRO A 1 89 ? -26.487 -2.664 33.603 1.00 50.50 89 PRO A O 1
ATOM 629 N N . ALA A 1 90 ? -25.532 -4.677 33.693 1.00 50.88 90 ALA A N 1
ATOM 630 C CA . ALA A 1 90 ? -26.781 -5.442 33.667 1.00 50.88 90 ALA A CA 1
ATOM 631 C C . ALA A 1 90 ? -27.458 -5.553 35.044 1.00 50.88 90 ALA A C 1
ATOM 633 O O . ALA A 1 90 ? -28.527 -6.142 35.142 1.00 50.88 90 ALA A O 1
ATOM 634 N N . ALA A 1 91 ? -26.879 -4.981 36.103 1.00 51.47 91 ALA A N 1
ATOM 635 C CA . ALA A 1 91 ? -27.444 -5.072 37.450 1.00 51.47 91 ALA A CA 1
ATOM 636 C C . ALA A 1 91 ? -28.368 -3.896 37.833 1.00 51.47 91 ALA A C 1
ATOM 638 O O . ALA A 1 91 ? -29.089 -3.997 38.815 1.00 51.47 91 ALA A O 1
ATOM 639 N N . ALA A 1 92 ? -28.386 -2.785 37.083 1.00 50.50 92 ALA A N 1
ATOM 640 C CA . ALA A 1 92 ? -28.968 -1.529 37.584 1.00 50.50 92 ALA A CA 1
ATOM 641 C C . ALA A 1 92 ? -30.396 -1.197 37.099 1.00 50.50 92 ALA A C 1
ATOM 643 O O . ALA A 1 92 ? -30.989 -0.241 37.592 1.00 50.50 92 ALA A O 1
ATOM 644 N N . ARG A 1 93 ? -30.968 -1.923 36.124 1.00 50.19 93 ARG A N 1
ATOM 645 C CA . ARG A 1 93 ? -32.260 -1.531 35.508 1.00 50.19 93 ARG A CA 1
ATOM 646 C C . ARG A 1 93 ? -33.479 -2.326 36.002 1.00 50.19 93 ARG A C 1
ATOM 648 O O . ARG A 1 93 ? -34.600 -1.895 35.761 1.00 50.19 93 ARG A O 1
ATOM 655 N N . THR A 1 94 ? -33.297 -3.429 36.725 1.00 49.00 94 THR A N 1
ATOM 656 C CA . THR A 1 94 ? -34.420 -4.238 37.241 1.00 49.00 94 THR A CA 1
ATOM 657 C C . THR A 1 94 ? -34.895 -3.852 38.644 1.00 49.00 94 THR A C 1
ATOM 659 O O . THR A 1 94 ? -36.021 -4.185 38.989 1.00 49.00 94 THR A O 1
ATOM 662 N N . GLU A 1 95 ? -34.124 -3.094 39.430 1.00 48.53 95 GLU A N 1
ATOM 663 C CA . GLU A 1 95 ? -34.562 -2.650 40.771 1.00 48.53 95 GLU A CA 1
ATOM 664 C C . GLU A 1 95 ? -35.475 -1.410 40.760 1.00 48.53 95 GLU A C 1
ATOM 666 O O . GLU A 1 95 ? -36.201 -1.167 41.718 1.00 48.53 95 GLU A O 1
ATOM 671 N N . ALA A 1 96 ? -35.504 -0.636 39.671 1.00 50.00 96 ALA A N 1
ATOM 672 C CA . ALA A 1 96 ? -36.290 0.602 39.604 1.00 50.00 96 ALA A CA 1
ATOM 673 C C . ALA A 1 96 ? -37.767 0.405 39.198 1.00 50.00 96 ALA A C 1
ATOM 675 O O . ALA A 1 96 ? -38.519 1.375 39.181 1.00 50.00 96 ALA A O 1
ATOM 676 N N . ALA A 1 97 ? -38.187 -0.820 38.860 1.00 49.94 97 ALA A N 1
ATOM 677 C CA . ALA A 1 97 ? -39.527 -1.109 38.330 1.00 49.94 97 ALA A CA 1
ATOM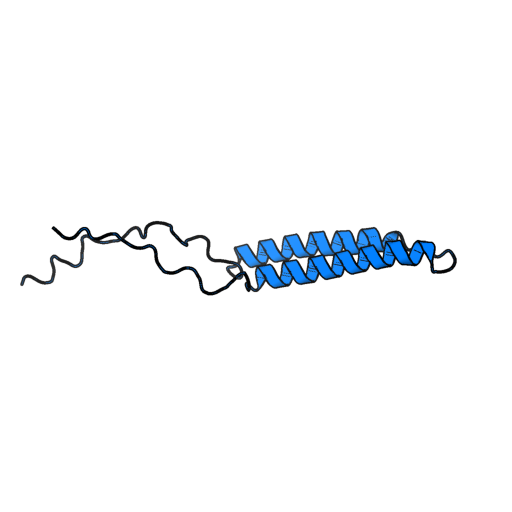 678 C C . ALA A 1 97 ? -40.507 -1.716 39.357 1.00 49.94 97 ALA A C 1
ATOM 680 O O . ALA A 1 97 ? -41.630 -2.048 38.992 1.00 49.94 97 ALA A O 1
ATOM 681 N N . HIS A 1 98 ? -40.102 -1.854 40.625 1.00 45.97 98 HIS A N 1
ATOM 682 C CA . HIS A 1 98 ? -40.940 -2.382 41.713 1.00 45.97 98 HIS A CA 1
ATOM 683 C C . HIS A 1 98 ? -41.094 -1.377 42.873 1.00 45.97 98 HIS A C 1
ATOM 685 O O . HIS A 1 98 ? -40.927 -1.723 44.042 1.00 45.97 98 HIS A O 1
ATOM 691 N N . LYS A 1 99 ? -41.415 -0.121 42.542 1.00 44.47 99 LYS A N 1
ATOM 692 C CA . LYS A 1 99 ? -42.102 0.789 43.469 1.00 44.47 99 LYS A CA 1
ATOM 693 C C . LYS A 1 99 ? -43.565 0.901 43.079 1.00 44.47 99 LYS A C 1
ATOM 695 O O . LYS A 1 99 ? -43.816 1.009 41.860 1.00 44.47 99 LYS A O 1
#

pLDDT: mean 79.81, std 17.97, range [44.47, 98.62]

Foldseek 3Di:
DDDDDDDFDDDDPCPQVFPLSVQLVVQLVVLVVLLVCQVVCCVPVPHPNSVVSPVVSVVSNVVSVVSSVVCVVVVSGGDPCGPPPPPDPVPPPVVVPPD

Mean predicted aligned error: 11.5 Å

Radius of gyration: 24.79 Å; Cα contacts (8 Å, |Δi|>4): 85; chains: 1; bounding box: 60×30×70 Å

Secondary structure (DSSP, 8-state):
------PPPPPPTTTT--HHHHHHHHHHHHHHHHHHHHHHHHHHSTT---THHHHHHHHHHHHHHHHHHHHIIIIIS--TTTTSPP---TTSSSGGG--

Sequence (99 aa):
MPKSYAVPPPPHHNEGKTAAGWTMNIGIVLGAVVIAVGMVGGDMAGGTDLSFLLWVGAGLIALSIIVGIIMSRAGMGQPKEYGKPAVAPAAARTEAAHK